Protein AF-A0A5N9ETD4-F1 (afdb_monomer)

Sequence (99 aa):
MYLDPNYLTTEIWDGIA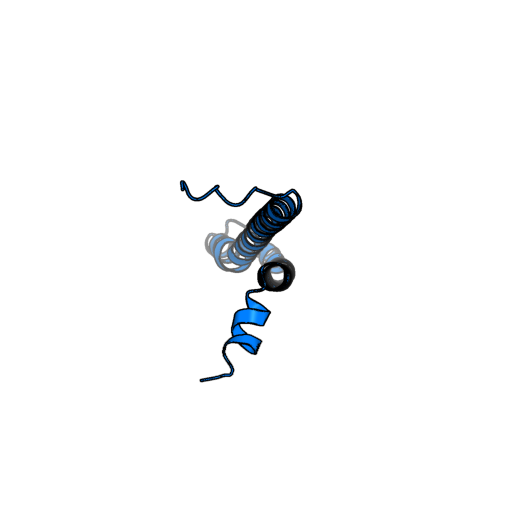LTLRLIWILFILIFFFVVNFLTAHALIPSLLSSKSIPESAAKLRPILYFVALIFFVAFIGTFYITLDSNGIITQLFYERKWI

Secondary structure (DSSP, 8-state):
---------HHHHHHHHHHHHHHHHHHHHHHHHHHHHHIIIIIHHHHHHTT-S-GGGGGHHHHHHHHHHHHHHHHHHHHHHHHHHTTHHHIIIIITS--

Radius of gyration: 21.62 Å; Cα contacts (8 Å, |Δi|>4): 62; chains: 1; bounding box: 62×36×50 Å

pLDDT: mean 88.41, std 14.06, range [41.91, 98.62]

Foldseek 3Di:
DPPPDPPCDPVNVVLVVVLVVLVVLLVVLVVLLCVLQCCLPPVVVVCVVVVVDDPVCNVCNVVSNVSSVVSVVVSVVSVVVSCVSVCNVVCVPPVPPPD

Structure (mmCIF, N/CA/C/O backbone):
data_AF-A0A5N9ETD4-F1
#
_entry.id   AF-A0A5N9ETD4-F1
#
loop_
_atom_site.group_PDB
_atom_site.id
_atom_site.type_symbol
_atom_site.label_atom_id
_atom_site.label_alt_id
_atom_site.label_comp_id
_atom_site.label_asym_id
_atom_site.label_entity_id
_atom_site.label_seq_id
_atom_site.pdbx_PDB_ins_code
_atom_site.Cartn_x
_atom_site.Cartn_y
_atom_site.Cartn_z
_atom_site.occupancy
_atom_site.B_iso_or_equiv
_atom_site.auth_seq_id
_atom_site.auth_comp_id
_atom_site.auth_asym_id
_atom_site.auth_atom_id
_atom_site.pdbx_PDB_model_num
ATOM 1 N N . MET A 1 1 ? 43.855 -9.893 -19.159 1.00 41.91 1 MET A N 1
ATOM 2 C CA . MET A 1 1 ? 42.844 -8.897 -19.560 1.00 41.91 1 MET A CA 1
ATOM 3 C C . MET A 1 1 ? 41.947 -8.721 -18.349 1.00 41.91 1 MET A C 1
ATOM 5 O O . MET A 1 1 ? 41.304 -9.688 -17.963 1.00 41.91 1 MET A O 1
ATOM 9 N N . TYR A 1 2 ? 42.066 -7.597 -17.637 1.00 49.41 2 TYR A N 1
ATOM 10 C CA . TYR A 1 2 ? 41.160 -7.298 -16.523 1.00 49.41 2 TYR A CA 1
ATOM 11 C C . TYR A 1 2 ? 39.745 -7.245 -17.112 1.00 49.41 2 TYR A C 1
ATOM 13 O O . TYR A 1 2 ? 39.571 -6.672 -18.184 1.00 49.41 2 TYR A O 1
ATOM 21 N N . LEU A 1 3 ? 38.777 -7.909 -16.478 1.00 54.91 3 LEU A N 1
ATOM 22 C CA . LEU A 1 3 ? 37.366 -7.735 -16.811 1.00 54.91 3 LEU A CA 1
ATOM 23 C C . LEU A 1 3 ? 37.067 -6.243 -16.667 1.00 54.91 3 LEU A C 1
ATOM 25 O O . LEU A 1 3 ? 37.096 -5.736 -15.545 1.00 54.91 3 LEU A O 1
ATOM 29 N N . ASP A 1 4 ? 36.848 -5.542 -17.779 1.00 57.31 4 ASP A N 1
ATOM 30 C CA . ASP A 1 4 ? 36.300 -4.194 -17.718 1.00 57.31 4 ASP A CA 1
ATOM 31 C C . ASP A 1 4 ? 34.981 -4.297 -16.940 1.00 57.31 4 ASP A C 1
ATOM 33 O O . ASP A 1 4 ? 34.110 -5.090 -17.325 1.00 57.31 4 ASP A O 1
ATOM 37 N N . PRO A 1 5 ? 34.830 -3.591 -15.804 1.00 64.69 5 PRO A N 1
ATOM 38 C CA . PRO A 1 5 ? 33.562 -3.576 -15.101 1.00 64.69 5 PRO A CA 1
ATOM 39 C C . PRO A 1 5 ? 32.540 -3.027 -16.091 1.00 64.69 5 PRO A C 1
ATOM 41 O O . PRO A 1 5 ? 32.759 -1.949 -16.642 1.00 64.69 5 PRO A O 1
ATOM 44 N N . ASN A 1 6 ? 31.482 -3.801 -16.361 1.00 63.75 6 ASN A N 1
ATOM 45 C CA . ASN A 1 6 ? 30.393 -3.419 -17.261 1.00 63.75 6 ASN A CA 1
ATOM 46 C C . ASN A 1 6 ? 30.120 -1.920 -17.122 1.00 63.75 6 ASN A C 1
ATOM 48 O O . ASN A 1 6 ? 29.795 -1.456 -16.026 1.00 63.75 6 ASN A O 1
ATOM 52 N N . TYR A 1 7 ? 30.322 -1.168 -18.206 1.00 63.94 7 TYR A N 1
ATOM 53 C CA . TYR A 1 7 ? 30.179 0.280 -18.173 1.00 63.94 7 TYR A CA 1
ATOM 54 C C . TYR A 1 7 ? 28.759 0.597 -17.696 1.00 63.94 7 TYR A C 1
ATOM 56 O O . TYR A 1 7 ? 27.782 0.183 -18.318 1.00 63.94 7 TYR A O 1
ATOM 64 N N . LEU A 1 8 ? 28.646 1.275 -16.555 1.00 71.81 8 LEU A N 1
ATOM 65 C CA . LEU A 1 8 ? 27.364 1.673 -15.988 1.00 71.81 8 LEU A CA 1
ATOM 66 C C . LEU A 1 8 ? 26.711 2.690 -16.927 1.00 71.81 8 LEU A C 1
ATOM 68 O O . LEU A 1 8 ? 27.072 3.868 -16.932 1.00 71.81 8 LEU A O 1
ATOM 72 N N . THR A 1 9 ? 25.774 2.221 -17.747 1.00 82.88 9 THR A N 1
ATOM 73 C CA . THR A 1 9 ? 25.020 3.074 -18.666 1.00 82.88 9 THR A CA 1
ATOM 74 C C . THR A 1 9 ? 23.971 3.881 -17.906 1.00 82.88 9 THR A C 1
ATOM 76 O O . THR A 1 9 ? 23.527 3.509 -16.817 1.00 82.88 9 THR A O 1
ATOM 79 N N . THR A 1 10 ? 23.542 5.000 -18.489 1.00 85.75 10 THR A N 1
ATOM 80 C CA . THR A 1 10 ? 22.450 5.820 -17.945 1.00 85.75 10 THR A CA 1
ATOM 81 C C . THR A 1 10 ? 21.160 5.013 -17.766 1.00 85.75 10 THR A C 1
ATOM 83 O O . THR A 1 10 ? 20.442 5.229 -16.797 1.00 85.75 10 THR A O 1
ATOM 86 N N . GLU A 1 11 ? 20.902 4.042 -18.644 1.00 86.12 11 GLU A N 1
ATOM 87 C CA . GLU A 1 11 ? 19.730 3.158 -18.578 1.00 86.12 11 GLU A CA 1
ATOM 88 C C . GLU A 1 11 ? 19.726 2.287 -17.314 1.00 86.12 11 GLU A C 1
ATOM 90 O O . GLU A 1 11 ? 18.700 2.166 -16.645 1.00 86.12 11 GLU A O 1
ATOM 9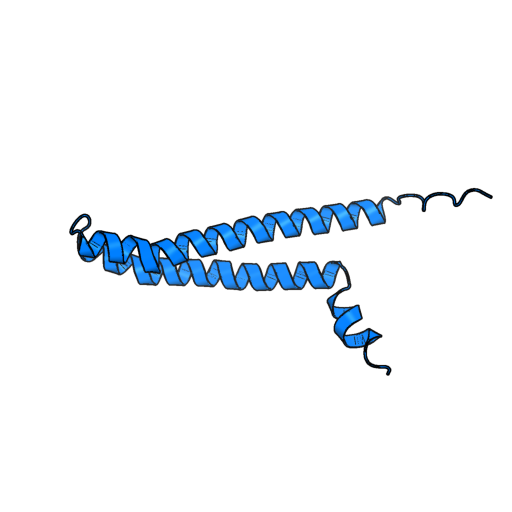5 N N . ILE A 1 12 ? 20.884 1.730 -16.933 1.00 86.00 12 ILE A N 1
ATOM 96 C CA . ILE A 1 12 ? 21.019 0.929 -15.706 1.00 86.00 12 ILE A CA 1
ATOM 97 C C . ILE A 1 12 ? 20.735 1.796 -14.475 1.00 86.00 12 ILE A C 1
ATOM 99 O O . ILE A 1 12 ? 20.010 1.381 -13.568 1.00 86.00 12 ILE A O 1
ATOM 103 N N . TRP A 1 13 ? 21.279 3.015 -14.444 1.00 90.81 13 TRP A N 1
ATOM 104 C CA . TRP A 1 13 ? 21.044 3.948 -13.342 1.00 90.81 13 TRP A CA 1
ATOM 105 C C . TRP A 1 13 ? 19.581 4.374 -13.224 1.00 90.81 13 TRP A C 1
ATOM 107 O O . TRP A 1 13 ? 19.081 4.493 -12.104 1.00 90.81 13 TRP A O 1
ATOM 117 N N . ASP A 1 14 ? 18.889 4.570 -14.347 1.00 91.62 14 ASP A N 1
ATOM 118 C CA . ASP A 1 14 ? 17.471 4.936 -14.348 1.00 91.62 14 ASP A CA 1
ATOM 119 C C . ASP A 1 14 ? 16.595 3.789 -13.820 1.00 91.62 14 ASP A C 1
ATOM 121 O O . ASP A 1 14 ? 15.738 4.004 -12.959 1.00 91.62 14 ASP A O 1
ATOM 125 N N . GLY A 1 15 ? 16.894 2.545 -14.216 1.00 91.81 15 GLY A N 1
ATOM 126 C CA . GLY A 1 15 ? 16.235 1.353 -13.672 1.00 91.81 15 GLY A CA 1
ATOM 127 C C . GLY A 1 15 ? 16.413 1.211 -12.154 1.00 91.81 15 GLY A C 1
ATOM 128 O O . GLY A 1 15 ? 15.440 1.001 -11.426 1.00 91.81 15 GLY A O 1
ATOM 129 N N . ILE A 1 16 ? 17.638 1.404 -11.645 1.00 92.44 16 ILE A N 1
ATOM 130 C CA . ILE A 1 16 ? 17.918 1.383 -10.196 1.00 92.44 16 ILE A CA 1
ATOM 131 C C . ILE A 1 16 ? 17.157 2.504 -9.477 1.00 92.44 16 ILE A C 1
ATOM 133 O O . ILE A 1 16 ? 16.553 2.272 -8.424 1.00 92.44 16 ILE A O 1
ATOM 137 N N . ALA A 1 17 ? 17.162 3.717 -10.034 1.00 94.69 17 ALA A N 1
ATOM 138 C CA . ALA A 1 17 ? 16.477 4.862 -9.447 1.00 94.69 17 ALA A CA 1
ATOM 139 C C . ALA A 1 17 ? 14.957 4.653 -9.391 1.00 94.69 17 ALA A C 1
ATOM 141 O O . ALA A 1 17 ? 14.334 4.983 -8.377 1.00 94.69 17 ALA A O 1
ATOM 142 N N . LEU A 1 18 ? 14.361 4.083 -10.441 1.00 95.62 18 LEU A N 1
ATOM 143 C CA . LEU A 1 18 ? 12.946 3.723 -10.473 1.00 95.62 18 LEU A CA 1
ATOM 144 C C . LEU A 1 18 ? 12.616 2.692 -9.388 1.00 95.62 18 LEU A C 1
ATOM 146 O O . LEU A 1 18 ? 11.714 2.925 -8.580 1.00 95.62 18 LEU A O 1
ATOM 150 N N . THR A 1 19 ? 13.378 1.599 -9.317 1.00 95.62 19 THR A N 1
ATOM 151 C CA . THR A 1 19 ? 13.180 0.548 -8.309 1.00 95.62 19 THR A CA 1
ATOM 152 C C . THR A 1 19 ? 13.292 1.103 -6.891 1.00 95.62 19 THR A C 1
ATOM 154 O O . THR A 1 19 ? 12.442 0.818 -6.047 1.00 95.62 19 THR A O 1
ATOM 157 N N . LEU A 1 20 ? 14.274 1.969 -6.624 1.00 97.06 20 LEU A N 1
ATOM 158 C CA . LEU A 1 20 ? 14.424 2.600 -5.314 1.00 97.06 20 LEU A CA 1
ATOM 159 C C . LEU A 1 20 ? 13.220 3.485 -4.952 1.00 97.06 20 LEU A C 1
ATOM 161 O O . LEU A 1 20 ? 12.741 3.432 -3.818 1.00 97.06 20 LEU A O 1
ATOM 165 N N . ARG A 1 21 ? 12.693 4.274 -5.899 1.00 98.12 21 ARG A N 1
ATOM 166 C CA . ARG A 1 21 ? 11.480 5.084 -5.672 1.00 98.12 21 ARG A CA 1
ATOM 167 C C . ARG A 1 21 ? 10.272 4.206 -5.351 1.00 98.12 21 ARG A C 1
ATOM 169 O O . ARG A 1 21 ? 9.532 4.521 -4.422 1.00 98.12 21 ARG A O 1
ATOM 176 N N . LEU A 1 22 ? 10.089 3.103 -6.075 1.00 97.50 22 LEU A N 1
ATOM 177 C CA . LEU A 1 22 ? 8.989 2.169 -5.833 1.00 97.50 22 LEU A CA 1
ATOM 178 C C . LEU A 1 22 ? 9.095 1.498 -4.456 1.00 97.50 22 LEU A C 1
ATOM 180 O O . LEU A 1 22 ? 8.086 1.391 -3.762 1.00 97.50 22 LEU A O 1
ATOM 184 N N . ILE A 1 23 ? 10.305 1.143 -4.008 1.00 97.31 23 ILE A N 1
ATOM 185 C CA . ILE A 1 23 ? 10.541 0.622 -2.650 1.00 97.31 23 ILE A CA 1
ATOM 186 C C . ILE A 1 23 ? 10.135 1.648 -1.582 1.00 97.31 23 ILE A C 1
ATOM 188 O O . ILE A 1 23 ? 9.461 1.292 -0.614 1.00 97.31 23 ILE A O 1
ATOM 192 N N . TRP A 1 24 ? 10.482 2.925 -1.759 1.00 98.44 24 TRP A N 1
ATOM 193 C CA . TRP A 1 24 ? 10.044 3.980 -0.837 1.00 98.44 24 TRP A CA 1
ATOM 194 C C . TRP A 1 24 ? 8.523 4.152 -0.819 1.00 98.44 24 TRP A C 1
ATOM 196 O O . TRP A 1 24 ? 7.936 4.297 0.254 1.00 98.44 24 TRP A O 1
ATOM 206 N N . ILE A 1 25 ? 7.869 4.086 -1.981 1.00 98.38 25 ILE A N 1
ATOM 207 C CA . ILE A 1 25 ? 6.404 4.134 -2.070 1.00 98.38 25 ILE A CA 1
ATOM 208 C C . ILE A 1 25 ? 5.789 2.936 -1.335 1.00 98.38 25 ILE A C 1
ATOM 210 O O . ILE A 1 25 ? 4.885 3.125 -0.522 1.00 98.38 25 ILE A O 1
ATOM 214 N N . LEU A 1 26 ? 6.306 1.722 -1.547 1.00 98.38 26 LEU A N 1
ATOM 215 C CA . LEU A 1 26 ? 5.862 0.517 -0.839 1.00 98.38 26 LEU A CA 1
ATOM 216 C C . LEU A 1 26 ? 5.976 0.672 0.676 1.00 98.38 26 LEU A C 1
ATOM 218 O O . LEU A 1 26 ? 5.027 0.351 1.391 1.00 98.38 26 LEU A O 1
ATOM 222 N N . PHE A 1 27 ? 7.105 1.198 1.157 1.00 98.38 27 PHE A N 1
ATOM 223 C CA . PHE A 1 27 ? 7.322 1.455 2.578 1.00 98.38 27 PHE A CA 1
ATOM 224 C C . PHE A 1 27 ? 6.281 2.426 3.155 1.00 98.38 27 PHE A C 1
ATOM 226 O O . PHE A 1 27 ? 5.698 2.169 4.208 1.00 98.38 27 PHE A O 1
ATOM 233 N N . ILE A 1 28 ? 5.996 3.519 2.446 1.00 98.62 28 ILE A N 1
ATOM 234 C CA . ILE A 1 28 ? 4.990 4.497 2.873 1.00 98.62 28 ILE A CA 1
ATOM 235 C C . ILE A 1 28 ? 3.595 3.858 2.905 1.00 98.62 28 ILE A C 1
ATOM 237 O O . ILE A 1 28 ? 2.874 3.992 3.895 1.00 98.62 28 ILE A O 1
ATOM 241 N N . LEU A 1 29 ? 3.219 3.126 1.855 1.00 98.62 29 LEU A N 1
ATOM 242 C CA . LEU A 1 29 ? 1.907 2.485 1.755 1.00 98.62 29 LEU A CA 1
ATOM 243 C C . LEU A 1 29 ? 1.687 1.454 2.866 1.00 98.62 29 LEU A C 1
ATOM 245 O O . LEU A 1 29 ? 0.641 1.477 3.520 1.00 98.62 29 LEU A O 1
ATOM 249 N N . ILE A 1 30 ? 2.673 0.586 3.124 1.00 98.31 30 ILE A N 1
ATOM 250 C CA . ILE A 1 30 ? 2.549 -0.418 4.186 1.00 98.31 30 ILE A CA 1
ATOM 251 C C . ILE A 1 30 ? 2.517 0.232 5.570 1.00 98.31 30 ILE A C 1
ATOM 253 O O . ILE A 1 30 ? 1.744 -0.199 6.423 1.00 98.31 30 ILE A O 1
ATOM 257 N N . PHE A 1 31 ? 3.284 1.303 5.790 1.00 98.50 31 PHE A N 1
ATOM 258 C CA . PHE A 1 31 ? 3.242 2.052 7.042 1.00 98.50 31 PHE A CA 1
ATOM 259 C C . PHE A 1 31 ? 1.837 2.608 7.313 1.00 98.50 31 PHE A C 1
ATOM 261 O O . PHE A 1 31 ? 1.272 2.370 8.383 1.00 98.50 31 PHE A O 1
ATOM 268 N N . PHE A 1 32 ? 1.227 3.278 6.330 1.00 98.38 32 PHE A N 1
ATOM 269 C CA . PHE A 1 32 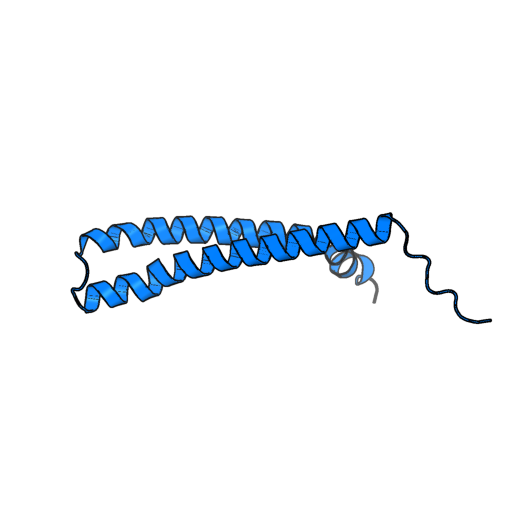? -0.134 3.800 6.475 1.00 98.38 32 PHE A CA 1
ATOM 270 C C . PHE A 1 32 ? -1.179 2.695 6.642 1.00 98.38 32 PHE A C 1
ATOM 272 O O . PHE A 1 32 ? -2.099 2.857 7.449 1.00 98.38 32 PHE A O 1
ATOM 279 N N . PHE A 1 33 ? -1.033 1.565 5.946 1.00 98.44 33 PHE A N 1
ATOM 280 C CA . PHE A 1 33 ? -1.875 0.392 6.177 1.00 98.44 33 PHE A CA 1
ATOM 281 C C . PHE A 1 33 ? -1.802 -0.067 7.638 1.00 98.44 33 PHE A C 1
ATOM 283 O O . PHE A 1 33 ? -2.834 -0.152 8.306 1.00 98.44 33 PHE A O 1
ATOM 290 N N . VAL A 1 34 ? -0.591 -0.311 8.151 1.00 98.19 34 VAL A N 1
ATOM 291 C CA . VAL A 1 34 ? -0.371 -0.834 9.506 1.00 98.19 34 VAL A CA 1
ATOM 292 C C . VAL A 1 34 ? -0.913 0.125 10.561 1.00 98.19 34 VAL A C 1
ATOM 294 O O . VAL A 1 34 ? -1.635 -0.310 11.456 1.00 98.19 34 VAL A O 1
ATOM 297 N N . VAL A 1 35 ? -0.631 1.426 10.446 1.00 98.12 35 VAL A N 1
ATOM 298 C CA . VAL A 1 35 ? -1.114 2.430 11.408 1.00 98.12 35 VAL A CA 1
ATOM 299 C C . VAL A 1 35 ? -2.642 2.455 11.453 1.00 98.12 35 VAL A C 1
ATOM 301 O O . VAL A 1 35 ? -3.219 2.388 12.539 1.00 98.12 35 VAL A O 1
ATOM 304 N N . ASN A 1 36 ? -3.318 2.501 10.302 1.00 98.06 36 ASN A N 1
ATOM 305 C CA . ASN A 1 36 ? -4.784 2.526 10.26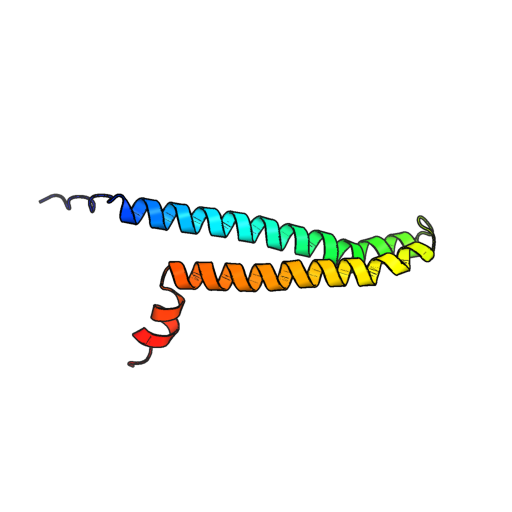7 1.00 98.06 36 ASN A CA 1
ATOM 306 C C . ASN A 1 36 ? -5.389 1.211 10.779 1.00 98.06 36 ASN A C 1
ATOM 308 O O . ASN A 1 36 ? -6.309 1.230 11.603 1.00 98.06 36 ASN A O 1
ATOM 312 N N . PHE A 1 37 ? -4.843 0.073 10.346 1.00 98.06 37 PHE A N 1
ATOM 313 C CA . PHE A 1 37 ? -5.331 -1.245 10.736 1.00 98.06 37 PHE A CA 1
ATOM 314 C C . PHE A 1 37 ? -5.161 -1.495 12.239 1.00 98.06 37 PHE A C 1
ATOM 316 O O . PHE A 1 37 ? -6.132 -1.831 12.916 1.00 98.06 37 PHE A O 1
ATOM 323 N N . LEU A 1 38 ? -3.965 -1.265 12.792 1.00 97.69 38 LEU A N 1
ATOM 324 C CA . LEU A 1 38 ? -3.706 -1.440 14.225 1.00 97.69 38 LEU A CA 1
ATOM 325 C C . LEU A 1 38 ? -4.505 -0.455 15.075 1.00 97.69 38 LEU A C 1
ATOM 327 O O . LEU A 1 38 ? -4.966 -0.818 16.159 1.00 97.69 38 LEU A O 1
ATOM 331 N N . THR A 1 39 ? -4.733 0.763 14.581 1.00 96.62 39 THR A N 1
ATOM 332 C CA . THR A 1 39 ? -5.590 1.719 15.287 1.00 96.62 39 THR A CA 1
ATOM 333 C C . THR A 1 39 ? -7.023 1.195 15.394 1.00 96.62 39 THR A C 1
ATOM 335 O O . THR A 1 39 ? -7.603 1.192 16.481 1.00 96.62 39 THR A O 1
ATOM 338 N N . ALA A 1 40 ? -7.586 0.681 14.298 1.00 95.44 40 ALA A N 1
ATOM 339 C CA . ALA A 1 40 ? -8.941 0.128 14.271 1.00 95.44 40 ALA A CA 1
ATOM 340 C C . ALA A 1 40 ? -9.091 -1.185 15.062 1.00 95.44 40 ALA A C 1
ATOM 342 O O . ALA A 1 40 ? -10.143 -1.437 15.671 1.00 95.44 40 ALA A O 1
ATOM 343 N N . HIS A 1 41 ? -8.056 -2.026 15.007 1.00 95.75 41 HIS A N 1
ATOM 344 C CA . HIS A 1 41 ? -8.083 -3.402 15.492 1.00 95.75 41 HIS A CA 1
ATOM 345 C C . HIS A 1 41 ? -7.630 -3.545 16.945 1.00 95.75 41 HIS A C 1
ATOM 347 O O . HIS A 1 41 ? -8.240 -4.305 17.690 1.00 95.75 41 HIS A O 1
ATOM 353 N N . ALA A 1 42 ? -6.598 -2.807 17.359 1.00 94.81 42 ALA A N 1
ATOM 354 C CA . ALA A 1 42 ? -5.988 -2.934 18.680 1.00 94.81 42 ALA A CA 1
ATOM 355 C C . ALA A 1 42 ? -6.189 -1.682 19.546 1.00 94.81 42 ALA A C 1
ATOM 357 O O . ALA A 1 42 ? -6.693 -1.798 20.664 1.00 94.81 42 ALA A O 1
ATOM 358 N N . LEU A 1 43 ? -5.857 -0.484 19.039 1.00 94.25 43 LEU A N 1
ATOM 359 C CA . LEU A 1 43 ? -5.879 0.736 19.862 1.00 94.25 43 LEU A CA 1
ATOM 360 C C . LEU A 1 43 ? -7.297 1.136 20.279 1.00 94.25 43 LEU A C 1
ATOM 362 O O . LEU A 1 43 ? -7.551 1.285 21.471 1.00 94.25 43 LEU A O 1
ATOM 366 N N . ILE A 1 44 ? -8.239 1.279 19.336 1.00 93.00 44 ILE A N 1
ATOM 367 C CA . ILE A 1 44 ? -9.612 1.694 19.676 1.00 93.00 44 ILE A CA 1
ATOM 368 C C . ILE A 1 44 ? -10.274 0.707 20.654 1.00 93.00 44 ILE A C 1
ATOM 370 O O . ILE A 1 44 ? -10.803 1.165 21.666 1.00 93.00 44 ILE A O 1
ATOM 374 N N . PRO A 1 45 ? -10.244 -0.625 20.433 1.00 91.31 45 PRO A N 1
ATOM 375 C CA . PRO A 1 45 ? -10.808 -1.569 21.399 1.00 91.31 45 PRO A CA 1
ATOM 376 C C . PRO A 1 45 ? -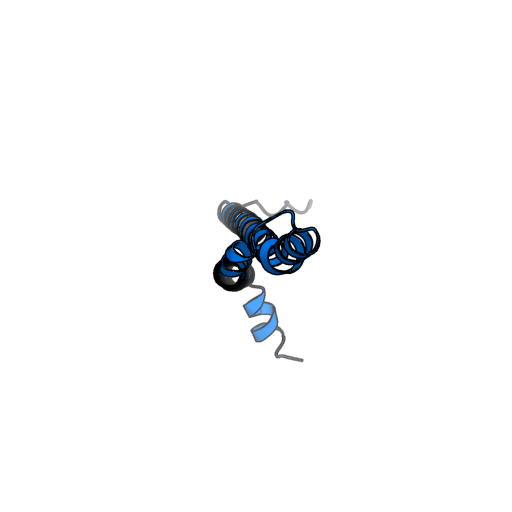10.141 -1.510 22.777 1.00 91.31 45 PRO A C 1
ATOM 378 O O . PRO A 1 45 ? -10.843 -1.548 23.787 1.00 91.31 45 PRO A O 1
ATOM 381 N N . SER A 1 46 ? -8.813 -1.360 22.830 1.00 92.38 46 SER A N 1
ATOM 382 C CA . SER A 1 46 ? -8.078 -1.219 24.091 1.00 92.38 46 SER A CA 1
ATOM 383 C C . SER A 1 46 ? -8.525 0.023 24.874 1.00 92.38 46 SER A C 1
ATOM 385 O O . SER A 1 46 ? -8.846 -0.083 26.058 1.00 92.38 46 SER A O 1
ATOM 387 N N . LEU A 1 47 ? -8.649 1.170 24.199 1.00 91.62 47 LEU A N 1
ATOM 388 C CA . LEU A 1 47 ? -9.067 2.439 24.807 1.00 91.62 47 LEU A CA 1
ATOM 389 C C . LEU A 1 47 ? -10.547 2.462 25.224 1.00 91.62 47 LEU A C 1
ATOM 391 O O . LEU A 1 47 ? -10.913 3.135 26.190 1.00 91.62 47 LEU A O 1
ATOM 395 N N . LEU A 1 48 ? -11.409 1.739 24.503 1.00 91.25 48 LEU A N 1
ATOM 396 C CA . LEU A 1 48 ? -12.808 1.552 24.894 1.00 91.25 48 LEU A CA 1
ATOM 397 C C . LEU A 1 48 ? -12.910 0.696 26.160 1.00 91.25 48 LEU A C 1
ATOM 399 O O . LEU A 1 48 ? -13.653 1.043 27.076 1.00 91.25 48 LEU A O 1
ATOM 403 N N . SER A 1 49 ? -12.123 -0.381 26.247 1.00 90.00 49 S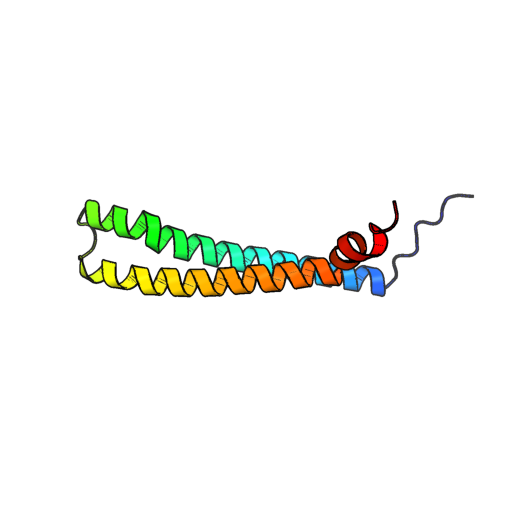ER A N 1
ATOM 404 C CA . SER A 1 49 ? -12.090 -1.244 27.432 1.00 90.00 49 SER A CA 1
ATOM 405 C C . SER A 1 49 ? -11.628 -0.498 28.686 1.00 90.00 49 SER A C 1
ATOM 407 O O . SER A 1 49 ? -12.130 -0.773 29.774 1.00 90.00 49 SER A O 1
ATOM 409 N N . SER A 1 50 ? -10.694 0.448 28.554 1.00 92.12 50 SER A N 1
ATOM 410 C CA . SER A 1 50 ? -10.224 1.284 29.666 1.00 92.12 50 SER A CA 1
ATOM 411 C C . SER A 1 50 ? -11.129 2.486 29.965 1.00 92.12 50 SER A C 1
ATOM 413 O O . SER A 1 50 ? -10.801 3.285 30.842 1.00 92.12 50 SER A O 1
ATOM 415 N N . LYS A 1 51 ? -12.257 2.643 29.247 1.00 87.56 51 LYS A N 1
ATOM 416 C CA . LYS A 1 51 ? -13.161 3.810 29.310 1.00 87.56 51 LYS A CA 1
ATOM 417 C C . LYS A 1 51 ? -12.445 5.153 29.101 1.00 87.56 51 LYS A C 1
ATOM 419 O O . LYS A 1 51 ? -12.910 6.189 29.570 1.00 87.56 51 LYS A O 1
ATOM 424 N N . SER A 1 52 ? -11.314 5.143 28.394 1.00 88.31 52 SER A N 1
ATOM 425 C CA . SER A 1 52 ? -10.512 6.346 28.131 1.00 88.31 52 SER A CA 1
ATOM 426 C C . SER A 1 52 ? -11.065 7.178 26.971 1.00 88.31 52 SER A C 1
ATOM 428 O O . SER A 1 52 ? -10.722 8.350 26.845 1.00 88.31 52 SER A O 1
ATOM 430 N N . ILE A 1 53 ? -11.920 6.587 26.131 1.00 90.50 53 ILE A N 1
ATOM 431 C CA . ILE A 1 53 ? -12.609 7.255 25.020 1.00 90.50 53 ILE A CA 1
ATOM 432 C C . ILE A 1 53 ? -14.106 6.899 25.023 1.00 90.50 53 ILE A C 1
ATOM 434 O O . ILE A 1 53 ? -14.473 5.821 25.498 1.00 90.50 53 ILE A O 1
ATOM 438 N N . PRO A 1 54 ? -14.986 7.773 24.497 1.00 90.06 54 PRO A N 1
ATOM 439 C CA . PRO A 1 54 ? -16.419 7.499 24.426 1.00 90.06 54 PRO A CA 1
ATOM 440 C C . PRO A 1 54 ? -16.739 6.380 23.427 1.00 90.06 54 PRO A C 1
ATOM 442 O O . PRO A 1 54 ? -16.056 6.217 22.416 1.00 90.06 54 PRO A O 1
ATOM 445 N N . GLU A 1 55 ? -17.849 5.669 23.643 1.00 89.06 55 GLU A N 1
ATOM 446 C CA . GLU A 1 55 ? -18.319 4.604 22.738 1.00 89.06 55 GLU A CA 1
ATOM 447 C C . GLU A 1 55 ? -18.578 5.094 21.306 1.00 89.06 55 GLU A C 1
ATOM 449 O O . GLU A 1 55 ? -18.471 4.328 20.348 1.00 89.06 55 GLU A O 1
ATOM 454 N N . SER A 1 56 ? -18.841 6.393 21.123 1.00 88.00 56 SER A N 1
ATOM 455 C CA . SER A 1 56 ? -18.957 7.013 19.800 1.00 88.00 56 SER A CA 1
ATOM 456 C C . SER A 1 56 ? -17.690 6.857 18.951 1.00 88.00 56 SER A C 1
ATOM 458 O O . SER A 1 56 ? -17.799 6.781 17.726 1.00 88.00 56 SER A O 1
ATOM 460 N N . ALA A 1 57 ? -16.511 6.717 19.569 1.00 87.38 57 ALA A N 1
ATOM 461 C CA . ALA A 1 57 ? -15.250 6.464 18.874 1.00 87.38 57 ALA A CA 1
ATOM 462 C C . ALA A 1 57 ? -15.212 5.086 18.186 1.00 87.38 57 ALA A C 1
ATOM 464 O O . ALA A 1 57 ? -14.472 4.900 17.219 1.00 87.38 57 ALA A O 1
ATOM 465 N N . ALA A 1 58 ? -16.061 4.134 18.596 1.00 89.50 58 ALA A N 1
ATOM 466 C CA . ALA A 1 58 ? -16.198 2.853 17.902 1.00 89.50 58 ALA A CA 1
ATOM 467 C C . ALA A 1 58 ? -16.655 3.026 16.441 1.00 89.50 58 ALA A C 1
ATOM 469 O O . ALA A 1 58 ? -16.308 2.202 15.593 1.00 89.50 58 ALA A O 1
ATOM 470 N N . LYS A 1 59 ? -17.363 4.122 16.124 1.00 92.19 59 LYS A N 1
ATOM 471 C CA . LYS A 1 59 ? -17.804 4.457 14.758 1.00 92.19 59 LYS A CA 1
ATOM 472 C C . LYS A 1 59 ? -16.645 4.798 13.816 1.00 92.19 59 LYS A C 1
ATOM 474 O O . LYS A 1 59 ? -16.813 4.706 12.605 1.00 92.19 59 LYS A O 1
ATOM 479 N N . LEU A 1 60 ? -15.470 5.148 14.348 1.00 93.06 60 LEU A N 1
ATOM 480 C CA . LEU A 1 60 ? -14.278 5.434 13.546 1.00 93.06 60 LEU A CA 1
ATOM 481 C C . LEU A 1 60 ? -13.618 4.154 13.005 1.00 93.06 60 LEU A C 1
ATOM 483 O O . LEU A 1 60 ? -12.973 4.184 11.961 1.00 93.06 60 LEU A O 1
ATOM 487 N N . ARG A 1 61 ? -13.817 3.009 13.672 1.00 93.69 61 ARG A N 1
ATOM 488 C CA . ARG A 1 61 ? -13.234 1.711 13.282 1.00 93.69 61 ARG A CA 1
ATOM 489 C C . ARG A 1 61 ? -13.536 1.311 11.830 1.00 93.69 61 ARG A C 1
ATOM 491 O O . ARG A 1 61 ? -12.577 1.015 11.123 1.00 93.69 61 ARG A O 1
ATOM 498 N N . PRO A 1 62 ? -14.798 1.299 11.346 1.00 96.12 62 PRO A N 1
ATOM 499 C CA . PRO A 1 62 ? -15.084 0.939 9.954 1.00 96.12 62 PRO A CA 1
ATOM 500 C C . PRO A 1 62 ? -14.417 1.883 8.946 1.00 96.12 62 PRO A C 1
ATOM 502 O O . PRO A 1 62 ? -13.937 1.420 7.917 1.00 96.12 62 PRO A O 1
ATOM 505 N N . ILE A 1 63 ? -14.320 3.180 9.259 1.00 96.94 63 ILE A N 1
ATOM 506 C CA . ILE A 1 63 ? -13.634 4.160 8.405 1.00 96.94 63 ILE A CA 1
ATOM 507 C C . ILE A 1 63 ? -12.139 3.835 8.329 1.00 96.94 63 ILE A C 1
ATOM 509 O O . ILE A 1 63 ? -11.582 3.764 7.238 1.00 96.94 63 ILE A O 1
ATOM 513 N N . LEU A 1 64 ? -11.495 3.571 9.468 1.00 97.25 64 LEU A N 1
ATOM 514 C CA . LEU A 1 64 ? -10.078 3.203 9.508 1.00 97.25 64 LEU A CA 1
ATOM 515 C C . LEU A 1 64 ? -9.794 1.885 8.780 1.00 97.25 64 LEU A C 1
ATOM 517 O O . LEU A 1 64 ? -8.785 1.786 8.089 1.00 97.25 64 LEU A O 1
ATOM 521 N N . TYR A 1 65 ? -10.684 0.892 8.875 1.00 97.94 65 TYR A N 1
ATOM 522 C CA . TYR A 1 65 ? -10.557 -0.337 8.087 1.00 97.94 65 TYR A CA 1
ATOM 523 C C . TYR A 1 65 ? -10.684 -0.080 6.587 1.00 97.94 65 TYR A C 1
ATOM 525 O O . TYR A 1 65 ? -9.922 -0.648 5.810 1.00 97.94 65 TYR A O 1
ATOM 533 N N . PHE A 1 66 ? -11.610 0.786 6.174 1.00 98.19 66 PHE A N 1
ATOM 534 C CA . PHE A 1 66 ? -11.764 1.154 4.770 1.00 98.19 66 PHE A CA 1
ATOM 535 C C . PHE A 1 66 ? -10.518 1.871 4.233 1.00 98.19 66 PHE A C 1
ATOM 537 O O . PHE A 1 66 ? -10.007 1.519 3.172 1.00 98.19 66 PHE A O 1
ATOM 544 N N . VAL A 1 67 ? -9.971 2.816 5.001 1.00 98.0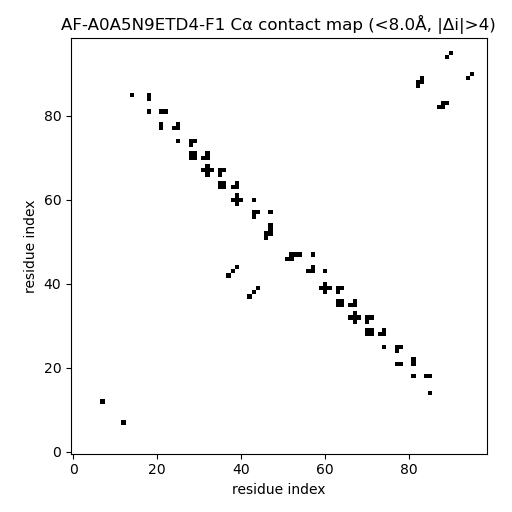6 67 VAL A N 1
ATOM 545 C CA . VAL A 1 67 ? -8.713 3.498 4.664 1.00 98.06 67 VAL A CA 1
ATOM 546 C C . VAL A 1 67 ? -7.549 2.504 4.605 1.00 98.06 67 VAL A C 1
ATOM 548 O O . VAL A 1 67 ? -6.782 2.521 3.644 1.00 98.06 67 VAL A O 1
ATOM 551 N N . ALA A 1 68 ? -7.439 1.592 5.576 1.00 98.06 68 ALA A N 1
ATOM 552 C CA . ALA A 1 68 ? -6.429 0.537 5.558 1.00 98.06 68 ALA A CA 1
ATOM 553 C C . ALA A 1 68 ? -6.550 -0.333 4.296 1.00 98.06 68 ALA A C 1
ATOM 555 O O . ALA A 1 68 ? -5.549 -0.589 3.633 1.00 98.06 68 ALA A O 1
ATOM 556 N N . LEU A 1 69 ? -7.767 -0.727 3.910 1.00 98.44 69 LEU A N 1
ATOM 557 C CA . LEU A 1 69 ? -7.999 -1.512 2.699 1.00 98.44 69 LEU A CA 1
ATOM 558 C C . LEU A 1 69 ? -7.503 -0.786 1.441 1.00 98.44 69 LEU A C 1
ATOM 560 O O . LEU A 1 69 ? -6.845 -1.409 0.611 1.00 98.44 69 LEU A O 1
ATOM 564 N N . ILE A 1 70 ? -7.755 0.521 1.317 1.00 98.56 70 ILE A N 1
ATOM 565 C CA . ILE A 1 70 ? -7.254 1.324 0.189 1.00 98.56 70 ILE A CA 1
ATOM 566 C C . ILE A 1 70 ? -5.724 1.278 0.128 1.00 98.56 70 ILE A C 1
ATOM 568 O O . ILE A 1 70 ? -5.162 0.987 -0.928 1.00 98.56 70 ILE A O 1
ATOM 572 N N . PHE A 1 71 ? -5.047 1.516 1.255 1.00 98.56 71 PHE A N 1
ATOM 573 C CA . PHE A 1 71 ? -3.583 1.459 1.310 1.00 98.56 71 PHE A CA 1
ATOM 574 C C . PHE A 1 71 ? -3.040 0.065 0.994 1.00 98.56 71 PHE A C 1
ATOM 576 O O . PHE A 1 71 ? -2.021 -0.053 0.317 1.00 98.56 71 PHE A O 1
ATOM 583 N N . PHE A 1 72 ? -3.731 -0.990 1.426 1.00 98.50 72 PHE A N 1
ATOM 584 C CA . PHE A 1 72 ? -3.336 -2.365 1.139 1.00 98.50 72 PHE A CA 1
ATOM 585 C C . PHE A 1 72 ? -3.474 -2.715 -0.348 1.00 98.50 72 PHE A C 1
ATOM 587 O O . PHE A 1 72 ? -2.563 -3.294 -0.937 1.00 98.50 72 PHE A O 1
ATOM 594 N N . VAL A 1 73 ? -4.575 -2.312 -0.988 1.00 98.62 73 VAL A N 1
ATOM 595 C CA . VAL A 1 73 ? -4.771 -2.500 -2.435 1.00 98.62 73 VAL A CA 1
ATOM 596 C C . VAL A 1 73 ? -3.725 -1.716 -3.228 1.00 98.62 73 VAL A C 1
ATOM 598 O O . VAL A 1 73 ? -3.117 -2.262 -4.148 1.00 98.62 73 VAL A O 1
ATOM 601 N N . ALA A 1 74 ? -3.463 -0.464 -2.843 1.00 98.44 74 ALA A N 1
ATOM 602 C CA . ALA A 1 74 ? -2.412 0.344 -3.454 1.00 98.44 74 ALA A CA 1
ATOM 603 C C . ALA A 1 74 ? -1.031 -0.312 -3.297 1.00 98.44 74 ALA A C 1
ATOM 605 O O . ALA A 1 74 ? -0.278 -0.380 -4.267 1.00 98.44 74 ALA A O 1
ATOM 606 N N . PHE A 1 75 ? -0.723 -0.856 -2.113 1.00 98.56 75 PHE A N 1
ATOM 607 C CA . PHE A 1 75 ? 0.519 -1.588 -1.858 1.00 98.56 75 PHE A CA 1
ATOM 608 C C . PHE A 1 75 ? 0.675 -2.782 -2.803 1.00 98.56 75 PHE A C 1
ATOM 610 O O . PHE A 1 75 ? 1.717 -2.911 -3.440 1.00 98.56 75 PHE A O 1
ATOM 617 N N . ILE A 1 76 ? -0.362 -3.615 -2.955 1.00 98.25 76 ILE A N 1
ATOM 618 C CA . ILE A 1 76 ? -0.336 -4.756 -3.886 1.00 98.25 76 ILE A CA 1
ATOM 619 C C . ILE A 1 76 ? -0.086 -4.279 -5.323 1.00 98.25 76 ILE A C 1
ATOM 621 O O . ILE A 1 76 ? 0.751 -4.851 -6.020 1.00 98.25 76 ILE A O 1
ATOM 625 N N . GLY A 1 77 ? -0.767 -3.214 -5.756 1.00 97.94 77 GLY A N 1
ATOM 626 C CA . GLY A 1 77 ? -0.584 -2.642 -7.091 1.00 97.94 77 GLY A CA 1
ATOM 627 C C . GLY A 1 77 ? 0.842 -2.138 -7.330 1.00 97.94 77 GLY A C 1
ATOM 628 O O . GLY A 1 77 ? 1.466 -2.487 -8.331 1.00 97.94 77 GLY A O 1
ATOM 629 N N . THR A 1 78 ? 1.404 -1.368 -6.395 1.00 97.81 78 THR A N 1
ATOM 630 C CA . THR A 1 78 ? 2.798 -0.904 -6.489 1.00 97.81 78 THR A CA 1
ATOM 631 C C . THR A 1 78 ? 3.791 -2.066 -6.426 1.00 97.81 78 THR A C 1
ATOM 633 O O . THR A 1 78 ? 4.808 -2.045 -7.120 1.00 97.81 78 THR A O 1
ATOM 636 N N . PHE A 1 79 ? 3.499 -3.102 -5.637 1.00 97.38 79 PHE A N 1
ATOM 637 C CA . PHE A 1 79 ? 4.363 -4.273 -5.515 1.00 97.38 79 PHE A CA 1
ATOM 638 C C . PHE A 1 79 ? 4.429 -5.025 -6.842 1.00 97.38 79 PHE A C 1
ATOM 640 O O . PHE A 1 79 ? 5.520 -5.312 -7.326 1.00 97.38 79 PHE A O 1
ATOM 647 N N . TYR A 1 80 ? 3.275 -5.236 -7.480 1.00 96.12 80 TYR A N 1
ATOM 648 C CA . TYR A 1 80 ? 3.199 -5.789 -8.830 1.00 96.12 80 TYR A CA 1
ATOM 649 C C . TYR A 1 80 ? 4.034 -4.977 -9.830 1.00 96.12 80 TYR A C 1
ATOM 651 O O . TYR A 1 80 ? 4.876 -5.549 -10.516 1.00 96.12 80 TYR A O 1
ATOM 659 N N . ILE A 1 81 ? 3.866 -3.648 -9.861 1.00 95.81 81 ILE A N 1
ATOM 660 C CA . ILE A 1 81 ? 4.620 -2.762 -10.769 1.00 95.81 81 ILE A CA 1
ATOM 661 C C . ILE A 1 81 ? 6.130 -2.875 -10.526 1.00 95.81 81 ILE A C 1
ATOM 663 O O . ILE A 1 81 ? 6.900 -2.927 -11.478 1.00 95.81 81 ILE A O 1
ATOM 667 N N . THR A 1 82 ? 6.557 -2.961 -9.264 1.00 96.19 82 THR A N 1
ATOM 668 C CA . THR A 1 82 ? 7.973 -3.141 -8.902 1.00 96.19 82 THR A CA 1
ATOM 669 C C . THR A 1 82 ? 8.535 -4.453 -9.440 1.00 96.19 82 THR A C 1
ATOM 671 O O . THR A 1 82 ? 9.655 -4.489 -9.948 1.00 96.19 82 THR A O 1
ATOM 674 N N . LEU A 1 83 ? 7.780 -5.547 -9.326 1.00 94.38 83 LEU A N 1
ATOM 675 C CA . LEU A 1 83 ? 8.220 -6.845 -9.832 1.00 94.38 83 LEU A CA 1
ATOM 676 C C . LEU A 1 83 ? 8.291 -6.862 -11.363 1.00 94.38 83 LEU A C 1
ATOM 678 O O . LEU A 1 83 ? 9.242 -7.406 -11.925 1.00 94.38 83 LEU A O 1
ATOM 682 N N . ASP A 1 84 ? 7.302 -6.264 -12.023 1.00 93.31 84 ASP A N 1
ATOM 683 C CA . ASP A 1 84 ? 7.224 -6.189 -13.481 1.00 93.31 84 ASP A CA 1
ATOM 684 C C . ASP A 1 84 ? 8.348 -5.321 -14.064 1.00 93.31 84 ASP A C 1
ATOM 686 O O . ASP A 1 84 ? 9.058 -5.756 -14.969 1.00 93.31 84 ASP A O 1
ATOM 690 N N . SER A 1 85 ? 8.612 -4.149 -13.468 1.00 90.88 85 SER A N 1
ATOM 691 C CA . SER A 1 85 ? 9.673 -3.235 -13.918 1.00 90.88 85 SER A CA 1
ATOM 692 C C . SER A 1 85 ? 11.081 -3.825 -13.804 1.00 90.88 85 SER A C 1
ATOM 694 O O . SER A 1 85 ? 12.002 -3.344 -14.456 1.00 90.88 85 SER A O 1
ATOM 696 N N . ASN A 1 86 ? 11.260 -4.850 -12.968 1.00 91.06 86 ASN A N 1
ATOM 697 C CA . ASN A 1 86 ? 12.522 -5.573 -12.803 1.00 91.06 86 ASN A CA 1
ATOM 698 C C . ASN A 1 86 ? 12.546 -6.909 -13.573 1.00 91.06 86 ASN A C 1
ATOM 700 O O . ASN A 1 86 ? 13.480 -7.691 -13.411 1.00 91.06 86 ASN A O 1
ATOM 704 N N . GLY A 1 87 ? 11.522 -7.203 -14.384 1.00 87.75 87 GLY A N 1
ATOM 705 C CA . GLY A 1 87 ? 11.435 -8.438 -15.170 1.00 87.75 87 GLY A CA 1
ATOM 706 C C . GLY A 1 87 ? 11.261 -9.711 -14.332 1.00 87.75 87 GLY A C 1
ATOM 707 O O . GLY A 1 87 ? 11.431 -10.816 -14.838 1.00 87.75 87 GLY A O 1
ATOM 708 N N . ILE A 1 88 ? 10.916 -9.597 -13.047 1.00 87.81 88 ILE A N 1
ATOM 709 C CA . ILE A 1 88 ? 10.801 -10.760 -12.154 1.00 87.81 88 ILE A CA 1
ATOM 710 C C . ILE A 1 88 ? 9.585 -11.608 -12.544 1.00 87.81 88 ILE A C 1
ATOM 712 O O . ILE A 1 88 ? 9.647 -12.836 -12.540 1.00 87.81 88 ILE A O 1
ATOM 716 N N . ILE A 1 89 ? 8.476 -10.962 -12.915 1.00 84.75 89 ILE A N 1
ATOM 717 C CA . ILE A 1 89 ? 7.248 -11.653 -13.333 1.00 84.75 89 ILE A CA 1
ATOM 718 C C . ILE A 1 89 ? 7.500 -12.442 -14.623 1.00 84.75 89 ILE A C 1
ATOM 720 O O . ILE A 1 89 ? 7.173 -13.626 -14.704 1.00 84.75 89 ILE A O 1
ATOM 724 N N . THR A 1 90 ? 8.132 -11.828 -15.622 1.00 79.12 90 THR A N 1
ATOM 725 C CA . THR A 1 90 ? 8.453 -12.506 -16.884 1.00 79.12 90 THR A CA 1
ATOM 726 C C . THR A 1 90 ? 9.417 -13.675 -16.666 1.00 79.12 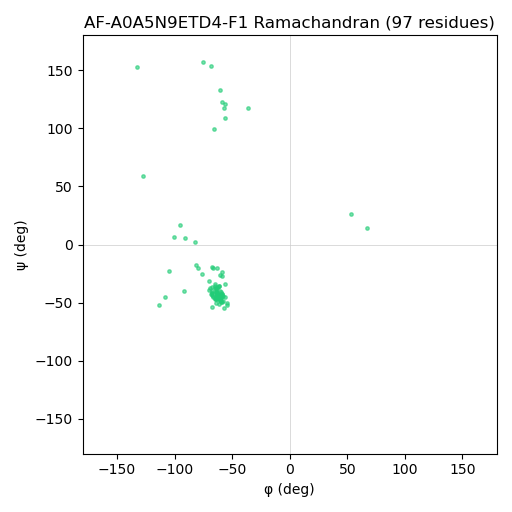90 THR A C 1
ATOM 728 O O . THR A 1 90 ? 9.155 -14.772 -17.161 1.00 79.12 90 THR A O 1
ATOM 731 N N . GLN A 1 91 ? 10.456 -13.513 -15.845 1.00 79.69 91 GLN A N 1
ATOM 732 C CA . GLN A 1 91 ? 11.380 -14.603 -15.504 1.00 79.69 91 GLN A CA 1
ATOM 733 C C . GLN A 1 91 ? 10.687 -15.767 -14.776 1.00 79.69 91 GLN A C 1
ATOM 735 O O . GLN A 1 91 ? 10.912 -16.935 -15.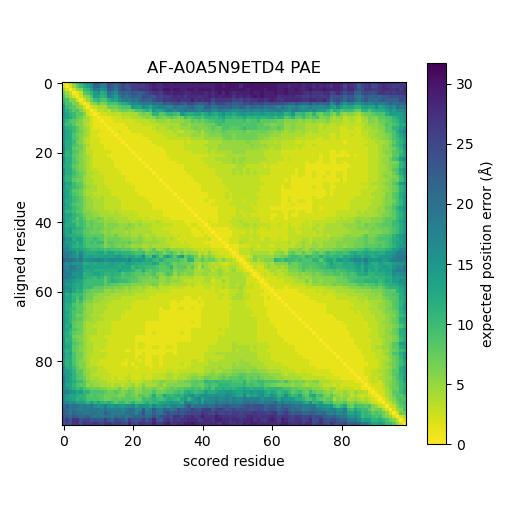098 1.00 79.69 91 GLN A O 1
ATOM 740 N N . LEU A 1 92 ? 9.811 -15.473 -13.809 1.00 75.88 92 LEU A N 1
ATOM 741 C CA . LEU A 1 92 ? 9.096 -16.502 -13.047 1.00 75.88 92 LEU A CA 1
ATOM 742 C C . LEU A 1 92 ? 8.092 -17.283 -13.901 1.00 75.88 92 LEU A C 1
ATOM 744 O O . LEU A 1 92 ? 7.968 -18.496 -13.726 1.00 75.88 92 LEU A O 1
ATOM 748 N N . PHE A 1 93 ? 7.371 -16.610 -14.803 1.00 71.88 93 PHE A N 1
ATOM 749 C CA . PHE A 1 93 ? 6.228 -17.204 -15.504 1.00 71.88 93 PHE A CA 1
ATOM 750 C C . PHE A 1 93 ? 6.485 -17.585 -16.968 1.00 71.88 93 PHE A C 1
ATOM 752 O O . PHE A 1 93 ? 5.769 -18.451 -17.476 1.00 71.88 93 PHE A O 1
ATOM 759 N N . TYR A 1 94 ? 7.468 -16.983 -17.646 1.00 64.50 94 TYR A N 1
ATOM 760 C CA . TYR A 1 94 ? 7.791 -17.274 -19.052 1.00 64.50 94 TYR A CA 1
ATOM 761 C C . TYR A 1 94 ? 9.111 -18.036 -19.215 1.00 64.50 94 TYR A C 1
ATOM 763 O O . TYR A 1 94 ? 9.133 -19.034 -19.933 1.00 64.50 94 TYR A O 1
ATOM 771 N N . GLU A 1 95 ? 10.187 -17.651 -18.522 1.00 58.31 95 GLU A N 1
ATOM 772 C CA . GLU A 1 95 ? 11.486 -18.332 -18.681 1.00 58.31 95 GLU A CA 1
ATOM 773 C C . GLU A 1 95 ? 11.589 -19.656 -17.913 1.00 58.31 95 GLU A C 1
ATOM 775 O O . GLU A 1 95 ? 12.390 -20.508 -18.272 1.00 58.31 95 GLU A O 1
ATOM 780 N N . ARG A 1 96 ? 10.751 -19.898 -16.897 1.00 55.84 96 ARG A N 1
ATOM 781 C CA . ARG A 1 96 ? 10.764 -21.149 -16.111 1.00 55.84 96 ARG A CA 1
ATOM 782 C C . ARG A 1 96 ? 9.761 -22.213 -16.597 1.00 55.84 96 ARG A C 1
ATOM 784 O O . ARG A 1 96 ? 9.447 -23.142 -15.859 1.00 55.84 96 ARG A O 1
ATOM 791 N N . LYS A 1 97 ? 9.228 -22.096 -17.821 1.00 53.50 97 LYS A N 1
ATOM 792 C CA . LYS A 1 97 ? 8.293 -23.084 -18.409 1.00 53.50 97 LYS A CA 1
ATOM 793 C C . LYS A 1 97 ? 8.951 -24.211 -19.219 1.00 53.50 97 LYS A C 1
ATOM 795 O O . LYS A 1 97 ? 8.225 -25.004 -19.807 1.00 53.50 97 LYS A O 1
ATOM 800 N N . TRP A 1 98 ? 10.280 -24.304 -19.250 1.00 48.97 98 TRP A N 1
ATOM 801 C CA . TRP A 1 98 ? 10.999 -25.325 -20.026 1.00 48.97 98 TRP A CA 1
ATOM 802 C C . TRP A 1 98 ? 12.017 -26.117 -19.189 1.00 48.97 98 TRP A C 1
ATOM 804 O O . TRP A 1 98 ? 13.201 -26.167 -19.507 1.00 48.97 98 TRP A O 1
ATOM 814 N N . ILE A 1 99 ? 11.542 -26.784 -18.132 1.00 49.81 99 ILE A N 1
ATOM 815 C CA . ILE A 1 99 ? 12.080 -28.125 -17.838 1.00 49.81 99 ILE A CA 1
ATOM 816 C C . ILE A 1 99 ? 11.290 -29.101 -18.703 1.00 49.81 99 ILE A C 1
ATOM 818 O O . ILE A 1 99 ? 10.043 -28.981 -18.683 1.00 49.81 99 ILE A O 1
#

Mean predicted aligned error: 7.32 Å

Solvent-accessible surface area (backbone atoms only — not comparable to full-atom values): 5503 Å² total; per-residue (Å²): 131,81,80,74,74,77,76,85,44,72,67,59,54,48,53,52,51,51,52,52,51,47,52,54,50,43,52,52,28,50,50,53,17,50,55,30,37,45,40,40,68,48,49,50,55,53,35,47,75,69,63,75,46,64,77,73,58,61,68,49,29,66,55,29,45,53,53,16,48,53,28,46,54,50,30,54,53,52,50,52,52,49,36,51,78,68,45,49,52,53,46,65,70,61,70,64,69,76,124